Protein AF-A0A7C4QAV5-F1 (afdb_monomer_lite)

Foldseek 3Di:
DDDDDDDDDDDDPDDDDDDDDDPVVVVVLVVVCVVVVHDSVVVVVVVVVVVVVVVVVVVVVVVVVCCVPPPVVVDDDPVVVCVVVVVDDPPPPDD

Structure (mmCIF, N/CA/C/O backbone):
data_AF-A0A7C4QAV5-F1
#
_entry.id   AF-A0A7C4QAV5-F1
#
loop_
_atom_site.group_PDB
_atom_site.id
_atom_site.type_symbol
_atom_site.label_atom_id
_atom_site.label_alt_id
_atom_site.label_comp_id
_atom_site.label_asym_id
_atom_site.label_entity_id
_atom_site.label_seq_id
_atom_site.pdbx_PDB_ins_code
_atom_site.Cartn_x
_atom_site.Cartn_y
_atom_site.Cartn_z
_atom_site.occupancy
_atom_site.B_iso_or_equiv
_atom_site.auth_seq_id
_atom_site.auth_comp_id
_atom_site.auth_asym_id
_atom_site.auth_atom_id
_atom_site.pdbx_PDB_model_num
ATOM 1 N N . MET A 1 1 ? -7.962 7.917 28.853 1.00 37.66 1 MET A N 1
ATOM 2 C CA . MET A 1 1 ? -7.181 6.661 28.853 1.00 37.66 1 MET A CA 1
ATOM 3 C C . MET A 1 1 ? -5.852 6.944 28.164 1.00 37.66 1 MET A C 1
ATOM 5 O O . MET A 1 1 ? -5.863 7.255 26.982 1.00 37.66 1 MET A O 1
ATOM 9 N N . LYS A 1 2 ? -4.740 6.974 28.909 1.00 29.62 2 LYS A N 1
ATOM 10 C CA . LYS A 1 2 ? -3.393 7.150 28.345 1.00 29.62 2 LYS A CA 1
ATOM 11 C C . LYS A 1 2 ? -2.817 5.759 28.113 1.00 29.62 2 LYS A C 1
ATOM 13 O O . LYS A 1 2 ? -2.659 5.016 29.074 1.00 29.62 2 LYS A O 1
ATOM 18 N N . ILE A 1 3 ? -2.557 5.403 26.862 1.00 37.06 3 ILE A N 1
ATOM 19 C CA . ILE A 1 3 ? -1.867 4.160 26.518 1.00 37.06 3 ILE A CA 1
ATOM 20 C C . ILE A 1 3 ? -0.467 4.571 26.076 1.00 37.06 3 ILE A C 1
ATOM 22 O O . ILE A 1 3 ? -0.313 5.286 25.089 1.00 37.06 3 ILE A O 1
ATOM 26 N N . ASN A 1 4 ? 0.528 4.185 26.870 1.00 37.22 4 ASN A N 1
ATOM 27 C CA . ASN A 1 4 ? 1.940 4.407 26.597 1.00 37.22 4 ASN A CA 1
ATOM 28 C C . ASN A 1 4 ? 2.514 3.086 26.077 1.00 37.22 4 ASN A C 1
ATOM 30 O O . ASN A 1 4 ? 2.503 2.100 26.811 1.00 37.22 4 ASN A O 1
ATOM 34 N N . ILE A 1 5 ? 2.975 3.050 24.829 1.00 48.81 5 ILE A N 1
ATOM 35 C CA . ILE A 1 5 ? 3.680 1.894 24.266 1.00 48.81 5 ILE A CA 1
ATOM 36 C C . ILE A 1 5 ? 5.113 2.347 24.006 1.00 48.81 5 ILE A C 1
ATOM 38 O O . ILE A 1 5 ? 5.382 3.058 23.042 1.00 48.81 5 ILE A O 1
ATOM 42 N N . ARG A 1 6 ? 6.018 1.967 24.914 1.00 44.19 6 ARG A N 1
ATOM 43 C CA . ARG A 1 6 ? 7.462 2.012 24.683 1.00 44.19 6 ARG A CA 1
ATOM 44 C C . ARG A 1 6 ? 7.840 0.791 23.854 1.00 44.19 6 ARG A C 1
ATOM 46 O O . ARG A 1 6 ? 7.689 -0.336 24.314 1.00 44.19 6 ARG A O 1
ATOM 53 N N . GLY A 1 7 ? 8.329 1.051 22.654 1.00 39.34 7 GLY A N 1
ATOM 54 C CA . GLY A 1 7 ? 8.974 0.090 21.775 1.00 39.34 7 GLY A CA 1
ATOM 55 C C . GLY A 1 7 ? 10.001 0.858 20.961 1.00 39.34 7 GLY A C 1
ATOM 56 O O . GLY A 1 7 ? 9.718 1.272 19.842 1.00 39.34 7 GLY A O 1
ATOM 57 N N . ASP A 1 8 ? 11.148 1.130 21.579 1.00 48.97 8 ASP A N 1
ATOM 58 C CA . ASP A 1 8 ? 12.318 1.657 20.889 1.00 48.97 8 ASP A CA 1
ATOM 59 C C . ASP A 1 8 ? 12.885 0.537 20.015 1.00 48.97 8 ASP A C 1
ATOM 61 O O . ASP A 1 8 ? 13.437 -0.418 20.552 1.00 48.97 8 ASP A O 1
ATOM 65 N N . PHE A 1 9 ? 12.744 0.639 18.691 1.00 41.28 9 PHE A N 1
ATOM 66 C CA . PHE A 1 9 ? 13.770 0.200 17.741 1.00 41.28 9 PHE A CA 1
ATOM 67 C C . PHE A 1 9 ? 13.499 0.808 16.350 1.00 41.28 9 PHE A C 1
ATOM 69 O O . PHE A 1 9 ? 12.456 0.568 15.751 1.00 41.28 9 PHE A O 1
ATOM 76 N N . MET A 1 10 ? 14.497 1.551 15.852 1.00 38.41 10 MET A N 1
ATOM 77 C CA . MET A 1 10 ? 14.659 2.167 14.518 1.00 38.41 10 MET A CA 1
ATOM 78 C C . MET A 1 10 ? 14.146 3.614 14.319 1.00 38.41 10 MET A C 1
ATOM 80 O O . MET A 1 10 ? 12.971 3.863 14.104 1.00 38.41 10 MET A O 1
ATOM 84 N N . SER A 1 11 ? 15.105 4.559 14.312 1.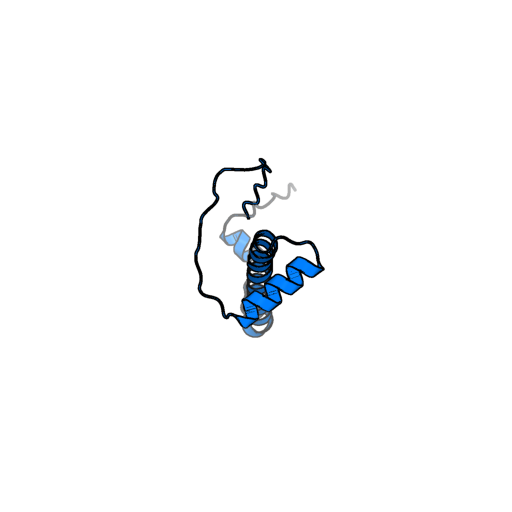00 43.88 11 SER A N 1
ATOM 85 C CA . SER A 1 11 ? 15.073 5.904 13.695 1.00 43.88 11 SER A CA 1
ATOM 86 C C . SER A 1 11 ? 13.856 6.808 13.995 1.00 43.88 11 SER A C 1
ATOM 88 O O . SER A 1 11 ? 12.796 6.680 13.389 1.00 43.88 11 SER A O 1
ATOM 90 N N . ASN A 1 12 ? 14.072 7.839 14.823 1.00 49.69 12 ASN A N 1
ATOM 91 C CA . ASN A 1 12 ? 13.172 8.966 15.126 1.00 49.69 12 ASN A CA 1
ATOM 92 C C . ASN A 1 12 ? 12.716 9.783 13.888 1.00 49.69 12 ASN A C 1
ATOM 94 O O . ASN A 1 12 ? 13.093 10.941 13.723 1.00 49.69 12 ASN A O 1
ATOM 98 N N . LYS A 1 13 ? 11.873 9.216 13.022 1.00 68.50 13 LYS A N 1
ATOM 99 C CA . LYS A 1 13 ? 11.176 9.936 11.940 1.00 68.50 13 LYS A CA 1
ATOM 100 C C . LYS A 1 13 ? 9.670 9.672 11.988 1.00 68.50 13 LYS A C 1
ATOM 102 O O . LYS A 1 13 ? 9.040 9.400 10.974 1.00 68.50 13 LYS A O 1
ATOM 107 N N . ASN A 1 14 ? 9.078 9.722 13.181 1.00 72.38 14 ASN A N 1
ATOM 108 C CA . ASN A 1 14 ? 7.622 9.713 13.294 1.00 72.38 14 ASN A CA 1
ATOM 109 C C . ASN A 1 14 ? 7.086 11.059 12.788 1.00 72.38 14 ASN A C 1
ATOM 111 O O . ASN A 1 14 ? 7.365 12.098 13.384 1.00 72.38 14 ASN A O 1
ATOM 115 N N . VAL A 1 15 ? 6.322 11.033 11.698 1.00 84.81 15 VAL A N 1
ATOM 116 C CA . VAL A 1 15 ? 5.646 12.209 11.142 1.00 84.81 15 VAL A CA 1
ATOM 117 C C . VAL A 1 15 ? 4.161 12.099 11.456 1.00 84.81 15 VAL A C 1
ATOM 119 O O . VAL A 1 15 ? 3.534 11.071 11.202 1.00 84.81 15 VAL A O 1
ATOM 122 N N . THR A 1 16 ? 3.587 13.158 12.021 1.00 84.88 16 THR A N 1
ATOM 123 C CA . THR A 1 16 ? 2.139 13.238 12.218 1.00 84.88 16 THR A CA 1
ATOM 124 C C . THR A 1 16 ? 1.499 13.705 10.924 1.00 84.88 16 THR A C 1
ATOM 126 O O . THR A 1 16 ? 1.750 14.822 10.477 1.00 84.88 16 THR A O 1
ATOM 129 N N . PHE A 1 17 ? 0.628 12.880 10.355 1.00 82.75 17 PHE A N 1
ATOM 130 C CA . PHE A 1 17 ? -0.237 13.282 9.257 1.00 82.75 17 PHE A CA 1
ATOM 131 C C . PHE A 1 17 ? -1.697 13.228 9.728 1.00 82.75 17 PHE A C 1
ATOM 133 O O . PHE A 1 17 ? -2.074 12.379 10.536 1.00 82.75 17 PHE A O 1
ATOM 140 N N . THR A 1 18 ? -2.520 14.166 9.262 1.00 90.00 18 THR A N 1
ATOM 141 C CA . THR A 1 18 ? -3.953 14.211 9.581 1.00 90.00 18 THR A CA 1
ATOM 142 C C . THR A 1 18 ? -4.741 14.115 8.287 1.00 90.00 18 THR A C 1
ATOM 144 O O . THR A 1 18 ? -4.534 14.918 7.382 1.00 90.00 18 THR A O 1
ATOM 147 N N . MET A 1 19 ? -5.663 13.159 8.209 1.00 88.56 19 MET A N 1
ATOM 148 C CA . MET A 1 19 ? -6.612 13.039 7.105 1.00 88.56 19 MET A CA 1
ATOM 149 C C . MET A 1 19 ? -8.041 12.968 7.638 1.00 88.56 19 MET A C 1
ATOM 151 O O . MET A 1 19 ? -8.286 12.457 8.733 1.00 88.56 19 MET A O 1
ATOM 155 N N . LYS A 1 20 ? -8.993 13.467 6.849 1.00 93.31 20 LYS A N 1
ATOM 156 C CA . LYS A 1 20 ? -10.413 13.207 7.081 1.00 93.31 20 LYS A CA 1
ATOM 157 C C . LYS A 1 20 ? -10.763 11.883 6.413 1.00 93.31 20 LYS A C 1
ATOM 159 O O . LYS A 1 20 ? -10.484 11.703 5.234 1.00 93.31 20 LYS A O 1
ATOM 164 N N . ILE A 1 21 ? -11.384 10.992 7.171 1.00 92.00 21 ILE A N 1
ATOM 165 C CA . ILE A 1 21 ? -11.934 9.732 6.673 1.00 92.00 21 ILE A CA 1
ATOM 166 C C . ILE A 1 21 ? -13.417 9.680 6.993 1.00 92.00 21 ILE A C 1
ATOM 168 O O . ILE A 1 21 ? -13.864 10.274 7.980 1.00 92.00 21 ILE A O 1
ATOM 172 N N . ASP A 1 22 ? -14.168 8.965 6.163 1.00 95.94 22 ASP A N 1
ATOM 173 C CA . ASP A 1 22 ? -15.569 8.692 6.444 1.00 95.94 22 ASP A CA 1
ATOM 174 C C . ASP A 1 22 ? -15.718 7.951 7.782 1.00 95.94 22 ASP A C 1
ATOM 176 O O . ASP A 1 22 ? -14.907 7.088 8.146 1.00 95.94 22 ASP A O 1
ATOM 180 N N . LYS A 1 23 ? -16.765 8.305 8.532 1.00 94.38 23 LYS A N 1
ATOM 181 C CA . LYS A 1 23 ? -17.005 7.749 9.865 1.00 94.38 23 LYS A CA 1
ATOM 182 C C . LYS A 1 23 ? -17.228 6.237 9.810 1.00 94.38 23 LYS A C 1
ATOM 184 O O . LYS A 1 23 ? -16.678 5.524 10.645 1.00 94.38 23 LYS A O 1
ATOM 189 N N . ASN A 1 24 ? -17.979 5.751 8.824 1.00 96.31 24 ASN A N 1
ATOM 190 C CA . ASN A 1 24 ? -18.289 4.330 8.708 1.00 96.31 24 ASN A CA 1
ATOM 191 C C . ASN A 1 24 ? -17.024 3.536 8.369 1.00 96.31 24 ASN A C 1
ATOM 193 O O . ASN A 1 24 ? -16.777 2.491 8.963 1.00 96.31 24 ASN A O 1
ATOM 197 N N . ILE A 1 25 ? -16.165 4.074 7.495 1.00 93.38 25 ILE A N 1
ATOM 198 C CA . ILE A 1 25 ? -14.869 3.458 7.165 1.00 93.38 25 ILE A CA 1
ATOM 199 C 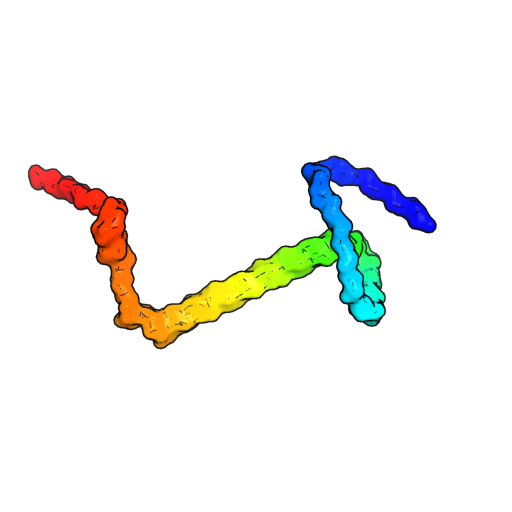C . ILE A 1 25 ? -13.980 3.355 8.410 1.00 93.38 25 ILE A C 1
ATOM 201 O O . ILE A 1 25 ? -13.378 2.309 8.663 1.00 93.38 25 ILE A O 1
ATOM 205 N N . ARG A 1 26 ? -13.914 4.419 9.221 1.00 92.88 26 ARG A N 1
ATOM 206 C CA . ARG A 1 26 ? -13.163 4.400 10.484 1.00 92.88 26 ARG A CA 1
ATOM 207 C C . ARG A 1 26 ? -13.666 3.304 11.421 1.00 92.88 26 ARG A C 1
ATOM 209 O O . ARG A 1 26 ? -12.849 2.632 12.051 1.00 92.88 26 ARG A O 1
ATOM 216 N N . ASP A 1 27 ? -14.981 3.175 11.557 1.00 95.06 27 ASP A N 1
ATOM 217 C CA . ASP A 1 27 ? -15.588 2.229 12.488 1.00 95.06 27 ASP A CA 1
ATOM 218 C C . ASP A 1 27 ? -15.339 0.782 12.030 1.00 95.06 27 ASP A C 1
ATOM 220 O O . ASP A 1 27 ? -14.879 -0.028 12.835 1.00 95.06 27 ASP A O 1
ATOM 224 N N . VAL A 1 28 ? -15.453 0.501 10.726 1.00 94.88 28 VAL A N 1
ATOM 225 C CA . VAL A 1 28 ? -15.068 -0.791 10.125 1.00 94.88 28 VAL A CA 1
ATOM 226 C C . VAL A 1 28 ? -13.594 -1.111 10.376 1.00 94.88 28 VAL A C 1
ATOM 228 O O . VAL A 1 28 ? -13.268 -2.196 10.860 1.00 94.88 28 VAL A O 1
ATOM 231 N N . LEU A 1 29 ? -12.688 -0.164 10.105 1.00 92.69 29 LEU A N 1
ATOM 232 C CA . LEU A 1 29 ? -11.256 -0.346 10.354 1.00 92.69 29 LEU A CA 1
ATOM 233 C C . LEU A 1 29 ? -10.985 -0.656 11.831 1.00 92.69 29 LEU A C 1
ATOM 235 O O . LEU A 1 29 ? -10.203 -1.546 12.163 1.00 92.69 29 LEU A O 1
ATOM 239 N N . LYS A 1 30 ? -11.636 0.080 12.734 1.00 92.69 30 LYS A N 1
ATOM 240 C CA . LYS A 1 30 ? -11.462 -0.086 14.175 1.00 92.69 30 LYS A CA 1
ATOM 241 C C . LYS A 1 30 ? -11.935 -1.461 14.644 1.00 92.69 30 LYS A C 1
ATOM 243 O O . LYS A 1 30 ? -11.231 -2.100 15.426 1.00 92.69 30 LYS A O 1
ATOM 248 N N . GLU A 1 31 ? -13.105 -1.909 14.197 1.00 95.25 31 GLU A N 1
ATOM 249 C CA . GLU A 1 31 ? -13.640 -3.231 14.531 1.00 95.25 31 GLU A CA 1
ATOM 250 C C . GLU A 1 31 ? -12.759 -4.348 13.974 1.00 95.25 31 GLU A C 1
ATOM 252 O O . GLU A 1 31 ? -12.404 -5.273 14.709 1.00 95.25 31 GLU A O 1
ATOM 257 N N . PHE A 1 32 ? -12.310 -4.211 12.725 1.00 94.44 32 PHE A N 1
ATOM 258 C CA . PHE A 1 32 ? -11.391 -5.152 12.098 1.00 94.44 32 PHE A CA 1
ATOM 259 C C . PHE A 1 32 ? -10.081 -5.269 12.886 1.00 94.44 32 PHE A C 1
ATOM 261 O O . PHE A 1 32 ? -9.718 -6.366 13.320 1.00 94.44 32 PHE A O 1
ATOM 268 N N . CYS A 1 33 ? -9.408 -4.146 13.156 1.00 93.38 33 CYS A N 1
ATOM 269 C CA . CYS A 1 33 ? -8.165 -4.127 13.925 1.00 93.38 33 CYS A CA 1
ATOM 270 C C . CYS A 1 33 ? -8.356 -4.714 15.328 1.00 93.38 33 CYS A C 1
ATOM 272 O O . CYS A 1 33 ? -7.537 -5.520 15.770 1.00 93.38 33 CYS A O 1
ATOM 274 N N . LYS A 1 34 ? -9.462 -4.382 16.007 1.00 92.69 34 LYS A N 1
ATOM 275 C CA . LYS A 1 34 ? -9.782 -4.932 17.330 1.00 92.69 34 LYS A CA 1
ATOM 276 C C . LYS A 1 34 ? -9.983 -6.449 17.283 1.00 92.69 34 LYS A C 1
ATOM 278 O O . LYS A 1 34 ? -9.480 -7.141 18.161 1.00 92.69 34 LYS A O 1
ATOM 283 N N . SER A 1 35 ? -10.676 -6.963 16.267 1.00 94.88 35 SER A N 1
ATOM 284 C CA . SER A 1 35 ? -10.940 -8.401 16.117 1.00 94.88 35 SER A CA 1
ATOM 285 C C . SER A 1 35 ? -9.677 -9.224 15.845 1.00 94.88 35 SER A C 1
ATOM 287 O O . SER A 1 35 ? -9.597 -10.381 16.249 1.00 94.88 35 SER A O 1
ATOM 289 N N . LYS A 1 36 ? -8.678 -8.630 15.179 1.00 90.44 36 LYS A N 1
ATOM 290 C CA . LYS A 1 36 ? -7.422 -9.292 14.796 1.00 90.44 36 LYS A CA 1
ATOM 291 C C . LYS A 1 36 ? -6.251 -9.003 15.740 1.00 90.44 36 LYS A C 1
ATOM 293 O O . LYS A 1 36 ? -5.174 -9.551 15.541 1.00 90.44 36 LYS A O 1
ATOM 298 N N . GLY A 1 37 ? -6.447 -8.157 16.755 1.00 90.62 37 GLY A N 1
ATOM 299 C CA . GLY A 1 37 ? -5.384 -7.757 17.682 1.00 90.62 37 GLY A CA 1
ATOM 300 C C . GLY A 1 37 ? -4.346 -6.812 17.065 1.00 90.62 37 GLY A C 1
ATOM 301 O O . GLY A 1 37 ? -3.213 -6.757 17.534 1.00 90.62 37 GLY A O 1
ATOM 302 N N . PHE A 1 38 ? -4.710 -6.069 16.017 1.00 89.31 38 PHE A N 1
ATOM 303 C CA . PHE A 1 38 ? -3.815 -5.129 15.345 1.00 89.31 38 PHE A CA 1
ATOM 304 C C . PHE A 1 38 ? -3.963 -3.701 15.867 1.00 89.31 38 PHE A C 1
ATOM 306 O O . PHE A 1 38 ? -5.051 -3.240 16.217 1.00 89.31 38 PHE A O 1
ATOM 313 N N . LEU A 1 39 ? -2.858 -2.958 15.837 1.00 90.06 39 LEU A N 1
ATOM 314 C CA . LEU A 1 39 ? -2.882 -1.506 15.972 1.00 90.06 39 LEU A CA 1
ATOM 315 C C . LEU A 1 39 ? -3.321 -0.885 14.643 1.00 90.06 39 LEU A C 1
ATOM 317 O O . LEU A 1 39 ? -2.752 -1.191 13.597 1.00 90.06 39 LEU A O 1
ATOM 321 N N . MET A 1 40 ? -4.288 0.038 14.693 1.00 87.62 40 MET A N 1
ATOM 322 C CA . MET A 1 40 ? -4.780 0.739 13.495 1.00 87.62 40 MET A CA 1
ATOM 323 C C . MET A 1 40 ? -3.646 1.427 12.725 1.00 87.62 40 MET A C 1
ATOM 325 O O . MET A 1 40 ? -3.637 1.376 11.503 1.00 87.62 40 MET A O 1
ATOM 329 N N . LYS A 1 41 ? -2.670 2.017 13.434 1.00 87.25 41 LYS A N 1
ATOM 330 C CA . LYS A 1 41 ? -1.484 2.639 12.824 1.00 87.25 41 LYS A CA 1
ATOM 331 C C . LYS A 1 41 ? -0.729 1.643 11.938 1.00 87.25 41 LYS A C 1
ATOM 333 O O . LYS A 1 41 ? -0.581 1.891 10.751 1.00 87.25 41 LYS A O 1
ATOM 338 N N . SER A 1 42 ? -0.314 0.512 12.504 1.00 88.25 42 SER A N 1
ATOM 339 C CA . SER A 1 42 ? 0.474 -0.498 11.789 1.00 88.25 42 SER A CA 1
ATOM 340 C C . SER A 1 42 ? -0.292 -1.114 10.621 1.00 88.25 42 SER A C 1
ATOM 342 O O . SER A 1 42 ? 0.298 -1.431 9.595 1.00 88.25 42 SER A O 1
ATOM 344 N N . PHE A 1 43 ? -1.613 -1.263 10.760 1.00 91.69 43 PHE A N 1
ATOM 345 C CA . PHE A 1 43 ? -2.450 -1.724 9.659 1.00 91.69 43 PHE A CA 1
ATOM 346 C C . PHE A 1 43 ? -2.498 -0.708 8.512 1.00 91.69 43 PHE A C 1
ATOM 348 O O . PHE A 1 43 ? -2.328 -1.095 7.364 1.00 91.69 43 PHE A O 1
ATOM 355 N N . ILE A 1 44 ? -2.697 0.580 8.815 1.00 90.94 44 ILE A N 1
ATOM 356 C CA . ILE A 1 44 ? -2.720 1.643 7.800 1.00 90.94 44 ILE A CA 1
ATOM 357 C C . ILE A 1 44 ? -1.359 1.755 7.105 1.00 90.94 44 ILE A C 1
ATOM 359 O O . ILE A 1 44 ? -1.319 1.815 5.884 1.00 90.94 44 ILE A O 1
ATOM 363 N N . GLU A 1 45 ? -0.255 1.755 7.858 1.00 90.12 45 GLU A N 1
ATOM 364 C CA . GLU A 1 45 ? 1.100 1.824 7.289 1.00 90.12 45 GLU A CA 1
ATOM 365 C C . GLU A 1 45 ? 1.351 0.681 6.304 1.00 90.12 45 GLU A C 1
ATOM 367 O O . GLU A 1 45 ? 1.817 0.917 5.192 1.00 90.12 45 GLU A O 1
ATOM 372 N N . ARG A 1 46 ? 0.966 -0.543 6.679 1.00 92.06 46 ARG A N 1
ATOM 373 C CA . ARG A 1 46 ? 1.082 -1.702 5.798 1.00 92.06 46 ARG A CA 1
ATOM 374 C C . ARG A 1 46 ? 0.166 -1.602 4.580 1.00 92.06 46 ARG A C 1
ATOM 376 O O . ARG A 1 46 ? 0.621 -1.821 3.470 1.00 92.06 46 ARG A O 1
ATOM 383 N N . ALA A 1 47 ? -1.094 -1.219 4.773 1.00 92.88 47 ALA A N 1
ATOM 384 C CA . ALA A 1 47 ? -2.050 -1.082 3.677 1.00 92.88 47 ALA A CA 1
ATOM 385 C C . ALA A 1 47 ? -1.615 -0.031 2.642 1.00 92.88 47 ALA A C 1
ATOM 387 O O . ALA A 1 47 ? -1.893 -0.198 1.460 1.00 92.88 47 ALA A O 1
ATOM 388 N N . ILE A 1 48 ? -0.935 1.037 3.074 1.00 91.81 48 ILE A N 1
ATOM 389 C CA . ILE A 1 48 ? -0.370 2.042 2.166 1.00 91.81 48 ILE A CA 1
ATOM 390 C C . ILE A 1 48 ? 0.718 1.418 1.286 1.00 91.81 48 ILE A C 1
ATOM 392 O O . ILE A 1 48 ? 0.663 1.587 0.073 1.00 91.81 48 ILE A O 1
ATOM 396 N N . ILE A 1 49 ? 1.671 0.690 1.877 1.00 94.69 49 ILE A N 1
ATOM 397 C CA . ILE A 1 49 ? 2.760 0.034 1.131 1.00 94.69 49 ILE A CA 1
ATOM 398 C C . ILE A 1 49 ? 2.185 -1.010 0.171 1.00 94.69 49 ILE A C 1
ATOM 400 O O . ILE A 1 49 ? 2.432 -0.930 -1.027 1.00 94.69 49 ILE A O 1
ATOM 404 N N . ASP A 1 50 ? 1.341 -1.912 0.679 1.00 94.06 50 ASP A N 1
ATOM 405 C CA . ASP A 1 50 ? 0.743 -2.993 -0.108 1.00 94.06 50 ASP A CA 1
ATOM 406 C C . ASP A 1 50 ? -0.051 -2.441 -1.312 1.00 94.06 50 ASP A C 1
ATOM 408 O O . ASP A 1 50 ? -0.050 -3.025 -2.396 1.00 94.06 50 ASP A O 1
ATOM 412 N N . GLN A 1 51 ? -0.742 -1.306 -1.142 1.00 93.75 51 GLN A N 1
ATOM 413 C CA . GLN A 1 51 ? -1.507 -0.686 -2.224 1.00 93.75 51 GLN A CA 1
ATOM 414 C C . GLN A 1 51 ? -0.612 0.024 -3.249 1.00 93.75 51 GLN A C 1
ATOM 416 O O . GLN A 1 51 ? -0.952 0.006 -4.430 1.00 93.75 51 GLN A O 1
ATOM 421 N N . ILE A 1 52 ? 0.507 0.626 -2.829 1.00 94.25 52 ILE A N 1
ATOM 422 C CA . ILE A 1 52 ? 1.487 1.224 -3.750 1.00 94.25 52 ILE A CA 1
ATOM 423 C C . ILE A 1 52 ? 2.126 0.130 -4.607 1.00 94.25 52 ILE A C 1
ATOM 425 O O . ILE A 1 52 ? 2.051 0.212 -5.829 1.00 94.25 52 ILE A O 1
ATOM 429 N N . GLU A 1 53 ? 2.649 -0.929 -3.983 1.00 94.19 53 GLU A N 1
ATOM 430 C CA . GLU A 1 53 ? 3.271 -2.057 -4.693 1.00 94.19 53 GLU A CA 1
ATOM 431 C C . GLU A 1 53 ? 2.310 -2.676 -5.715 1.00 94.19 53 GLU A C 1
ATOM 433 O O . GLU A 1 53 ? 2.691 -3.041 -6.826 1.00 94.19 53 GLU A O 1
ATOM 438 N N . LYS A 1 54 ? 1.024 -2.766 -5.364 1.00 94.19 54 LYS A N 1
ATOM 439 C CA . LYS A 1 54 ? -0.002 -3.290 -6.262 1.00 94.19 54 LYS A CA 1
ATOM 440 C C . LYS A 1 54 ? -0.248 -2.403 -7.485 1.00 94.19 54 LYS A C 1
ATOM 442 O O . LYS A 1 54 ? -0.498 -2.946 -8.561 1.00 94.19 54 LYS A O 1
ATOM 447 N N . GLU A 1 55 ? -0.253 -1.079 -7.331 1.00 92.81 55 GLU A N 1
ATOM 448 C CA . GLU A 1 55 ? -0.429 -0.180 -8.478 1.00 92.81 55 GLU A CA 1
ATOM 449 C C . GLU A 1 55 ? 0.821 -0.166 -9.364 1.00 92.81 55 GLU A C 1
ATOM 451 O O . GLU A 1 55 ? 0.677 -0.257 -10.579 1.00 92.81 55 GLU A O 1
ATOM 456 N N . GLU A 1 56 ? 2.026 -0.185 -8.785 1.00 92.81 56 GLU A N 1
ATOM 457 C CA . GLU A 1 56 ? 3.276 -0.299 -9.555 1.00 92.81 56 GLU A CA 1
ATOM 458 C C . GLU A 1 56 ? 3.300 -1.587 -10.393 1.00 92.81 56 GLU A C 1
ATOM 460 O O . GLU A 1 56 ? 3.490 -1.544 -11.607 1.00 92.81 56 GLU A O 1
ATOM 465 N N . LEU A 1 57 ? 2.972 -2.734 -9.786 1.00 93.00 57 LEU A N 1
ATOM 466 C CA . LEU A 1 57 ? 2.880 -4.009 -10.506 1.00 93.00 57 LEU A CA 1
ATOM 467 C C . LEU A 1 57 ? 1.849 -3.978 -11.641 1.00 93.00 57 LEU A C 1
ATOM 469 O O . LEU A 1 57 ? 2.016 -4.643 -12.663 1.00 93.00 57 LEU A O 1
ATOM 473 N N . LYS A 1 58 ? 0.754 -3.238 -11.465 1.00 93.69 58 LYS A N 1
ATOM 474 C CA . LYS A 1 58 ? -0.281 -3.103 -12.490 1.00 93.69 58 LYS A CA 1
ATOM 475 C C . LYS A 1 58 ? 0.201 -2.239 -13.654 1.00 93.69 58 LYS A C 1
ATOM 477 O O . LYS A 1 58 ? -0.094 -2.572 -14.800 1.00 93.69 58 LYS A O 1
ATOM 482 N N . GLU A 1 59 ? 0.917 -1.156 -13.376 1.00 90.75 59 GLU A N 1
ATOM 483 C CA . GLU A 1 59 ? 1.536 -0.315 -14.403 1.00 90.75 59 GLU A CA 1
ATOM 484 C C . GLU A 1 59 ? 2.587 -1.096 -15.200 1.00 90.75 59 GLU A C 1
ATOM 486 O O . GLU A 1 59 ? 2.548 -1.076 -16.432 1.00 90.75 59 GLU A O 1
ATOM 491 N N . ASP A 1 60 ? 3.437 -1.869 -14.522 1.00 92.88 60 ASP A N 1
ATOM 492 C CA . ASP A 1 60 ? 4.436 -2.732 -15.160 1.00 92.88 60 ASP A CA 1
ATOM 493 C C . ASP A 1 60 ? 3.790 -3.770 -16.085 1.00 92.88 60 ASP A C 1
ATOM 495 O O . ASP A 1 60 ? 4.218 -3.953 -17.227 1.00 92.88 60 ASP A O 1
ATOM 499 N N . LEU A 1 61 ? 2.721 -4.431 -15.628 1.00 93.75 61 LEU A N 1
ATOM 500 C CA . LEU A 1 61 ? 1.982 -5.388 -16.453 1.00 93.75 61 LEU A CA 1
ATOM 501 C C . LEU A 1 61 ? 1.405 -4.726 -17.708 1.00 93.75 61 LEU A C 1
ATOM 503 O O . LEU A 1 61 ? 1.540 -5.271 -18.803 1.00 93.75 61 LEU A O 1
ATOM 507 N N . LEU A 1 62 ? 0.806 -3.541 -17.570 1.00 92.62 62 LEU A N 1
ATOM 508 C CA . LEU A 1 62 ? 0.273 -2.792 -18.709 1.00 92.62 62 LEU A CA 1
ATOM 509 C C . LEU A 1 62 ? 1.378 -2.392 -19.695 1.00 92.62 62 LEU A C 1
ATOM 511 O O . LEU A 1 62 ? 1.164 -2.456 -20.906 1.00 92.62 62 LEU A O 1
ATOM 515 N N . ALA A 1 63 ? 2.556 -2.009 -19.198 1.00 91.06 63 ALA A N 1
ATOM 516 C CA . ALA A 1 63 ? 3.704 -1.684 -20.037 1.00 91.06 63 ALA A CA 1
ATOM 517 C C . ALA A 1 63 ? 4.191 -2.908 -20.827 1.00 91.06 63 ALA A C 1
ATOM 519 O O . ALA A 1 63 ? 4.439 -2.804 -22.030 1.00 91.06 63 ALA A O 1
ATOM 520 N N . ILE A 1 64 ? 4.264 -4.079 -20.185 1.00 90.69 64 ILE A N 1
ATOM 521 C CA . ILE A 1 64 ? 4.633 -5.339 -20.844 1.00 90.69 64 ILE A CA 1
ATOM 522 C C . ILE A 1 64 ? 3.613 -5.699 -21.9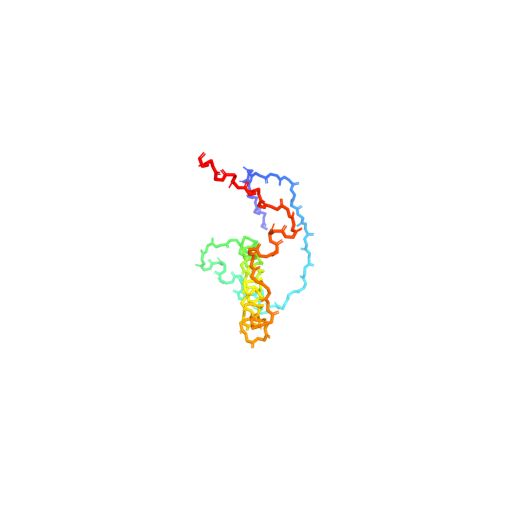27 1.00 90.69 64 ILE A C 1
ATOM 524 O O . ILE A 1 64 ? 4.001 -5.957 -23.066 1.00 90.69 64 ILE A O 1
ATOM 528 N N . GLU A 1 65 ? 2.316 -5.674 -21.614 1.00 91.19 65 GLU A N 1
ATOM 529 C CA . GLU A 1 65 ? 1.259 -5.974 -22.589 1.00 91.19 65 GLU A CA 1
ATOM 530 C C . GLU A 1 65 ? 1.300 -5.018 -23.786 1.00 91.19 65 GLU A C 1
ATOM 532 O O . GLU A 1 65 ? 1.146 -5.434 -24.939 1.00 91.19 65 GLU A O 1
ATOM 537 N N . TYR A 1 66 ? 1.527 -3.729 -23.527 1.00 91.06 66 TYR A N 1
ATOM 538 C CA . TYR A 1 66 ? 1.660 -2.722 -24.571 1.00 91.06 66 TYR A CA 1
ATOM 539 C C . TYR A 1 66 ? 2.873 -2.999 -25.466 1.00 91.06 66 TYR A C 1
ATOM 541 O O . TYR A 1 66 ? 2.740 -3.015 -26.695 1.00 91.06 66 TYR A O 1
ATOM 549 N N . TYR A 1 67 ? 4.029 -3.292 -24.864 1.00 88.81 67 TYR A N 1
ATOM 550 C CA . TYR A 1 67 ? 5.235 -3.670 -25.592 1.00 88.81 67 TYR A CA 1
ATOM 551 C C . TYR A 1 67 ? 4.989 -4.899 -26.473 1.00 88.81 67 TYR A C 1
ATOM 553 O O . TYR A 1 67 ? 5.267 -4.868 -27.674 1.00 88.81 67 TYR A O 1
ATOM 561 N N . GLU A 1 68 ? 4.414 -5.966 -25.914 1.00 88.69 68 GLU A N 1
ATOM 562 C CA . GLU A 1 68 ? 4.148 -7.204 -26.650 1.00 88.69 68 GLU A CA 1
ATOM 563 C C . GLU A 1 68 ? 3.204 -6.990 -27.832 1.00 88.69 68 GLU A C 1
ATOM 565 O O . GLU A 1 68 ? 3.414 -7.565 -28.905 1.00 88.69 68 GLU A O 1
ATOM 570 N N . LYS A 1 69 ? 2.176 -6.160 -27.646 1.00 89.25 69 LYS A N 1
ATOM 571 C CA . LYS A 1 69 ? 1.122 -5.963 -28.637 1.00 89.25 69 LYS A CA 1
ATOM 572 C C . LYS A 1 69 ? 1.508 -4.995 -29.752 1.00 89.25 69 LYS A C 1
ATOM 574 O O . LYS A 1 69 ? 1.068 -5.192 -30.886 1.00 89.25 69 LYS A O 1
ATOM 579 N N . TYR A 1 70 ? 2.289 -3.959 -29.453 1.00 88.38 70 TYR A N 1
ATOM 580 C CA . TYR A 1 70 ? 2.500 -2.848 -30.387 1.00 88.38 70 TYR A CA 1
ATOM 581 C C . TYR A 1 70 ? 3.965 -2.584 -30.738 1.00 88.38 70 TYR A C 1
ATOM 583 O O . TYR A 1 70 ? 4.243 -2.160 -31.860 1.00 88.38 70 TYR A O 1
ATOM 591 N N . GLU A 1 71 ? 4.908 -2.843 -29.832 1.00 85.69 71 GLU A N 1
ATOM 592 C CA . GLU A 1 71 ? 6.296 -2.392 -30.003 1.00 85.69 71 GLU A CA 1
ATOM 593 C C . GLU A 1 71 ? 7.260 -3.516 -30.365 1.00 85.69 71 GLU A C 1
ATOM 595 O O . GLU A 1 71 ? 8.204 -3.284 -31.118 1.00 85.69 71 GLU A O 1
ATOM 600 N N . LYS A 1 72 ? 7.005 -4.746 -29.904 1.00 84.88 72 LYS A N 1
ATOM 601 C CA . LYS A 1 72 ? 7.903 -5.902 -30.044 1.00 84.88 72 LYS A CA 1
ATOM 602 C C . LYS A 1 72 ? 8.450 -6.070 -31.462 1.00 84.88 72 LYS A C 1
ATOM 604 O O . LYS A 1 72 ? 9.655 -6.215 -31.645 1.00 84.88 72 LYS A O 1
ATOM 609 N N . ASN A 1 73 ? 7.582 -5.977 -32.468 1.00 84.81 73 ASN A N 1
ATOM 610 C CA . ASN A 1 73 ? 7.955 -6.162 -33.876 1.00 84.81 73 ASN A CA 1
ATOM 611 C C . ASN A 1 73 ? 8.795 -5.013 -34.461 1.00 84.81 73 ASN A C 1
ATOM 613 O O . ASN A 1 73 ? 9.446 -5.202 -35.484 1.00 84.81 73 ASN A O 1
ATOM 617 N N . ASN A 1 74 ? 8.788 -3.843 -33.820 1.00 82.00 74 ASN A N 1
ATOM 618 C CA . ASN A 1 74 ? 9.523 -2.649 -34.237 1.00 82.00 74 ASN A CA 1
ATOM 619 C C . ASN A 1 74 ? 10.734 -2.359 -33.334 1.00 82.00 74 ASN A C 1
ATOM 621 O O . ASN A 1 74 ? 11.368 -1.314 -33.475 1.00 82.00 74 ASN A O 1
ATOM 625 N N . THR A 1 75 ? 11.061 -3.263 -32.406 1.00 85.00 75 THR A N 1
ATOM 626 C CA . THR A 1 75 ? 12.182 -3.078 -31.477 1.00 85.00 75 THR A CA 1
ATOM 627 C C . THR A 1 75 ? 13.472 -3.700 -31.995 1.00 85.00 75 THR A C 1
ATOM 629 O O . THR A 1 75 ? 13.473 -4.733 -32.667 1.00 85.00 75 THR A O 1
ATOM 632 N N . ILE A 1 76 ? 14.596 -3.041 -31.705 1.00 86.81 76 ILE A N 1
ATOM 633 C CA . ILE A 1 76 ? 15.926 -3.539 -32.063 1.00 86.81 76 ILE A CA 1
ATOM 634 C C . ILE A 1 76 ? 16.412 -4.572 -31.032 1.00 86.81 76 ILE A C 1
ATOM 636 O O . ILE A 1 76 ? 16.159 -4.401 -29.839 1.00 86.81 76 ILE A O 1
ATOM 640 N N . PRO A 1 77 ? 17.120 -5.637 -31.460 1.00 85.44 77 PRO A N 1
ATOM 641 C CA . PRO A 1 77 ? 17.695 -6.618 -30.545 1.00 85.44 77 PRO A CA 1
ATOM 642 C C . PRO A 1 77 ? 18.658 -5.984 -29.539 1.00 85.44 77 PRO A C 1
ATOM 644 O O . PRO A 1 77 ? 19.428 -5.083 -29.890 1.00 85.44 77 PRO A O 1
ATOM 647 N N . LEU A 1 78 ? 18.654 -6.502 -28.310 1.00 84.12 78 LEU A N 1
ATOM 648 C CA . LEU A 1 78 ? 19.475 -5.999 -27.207 1.00 84.12 78 LEU A CA 1
ATOM 649 C C . LEU A 1 78 ? 20.973 -6.011 -27.544 1.00 84.12 78 LEU A C 1
ATOM 651 O O . LEU A 1 78 ? 21.707 -5.113 -27.138 1.00 84.12 78 LEU A O 1
ATOM 655 N N . GLU A 1 79 ? 21.428 -6.992 -28.326 1.00 85.81 79 GLU A N 1
ATOM 656 C CA . GLU A 1 79 ? 22.818 -7.116 -28.763 1.00 85.81 79 GLU A CA 1
ATOM 657 C C . GLU A 1 79 ? 23.263 -5.902 -29.582 1.00 85.81 79 GLU A C 1
ATOM 659 O O . GLU A 1 79 ? 24.360 -5.395 -29.363 1.00 85.81 79 GLU A O 1
ATOM 664 N N . LYS A 1 80 ? 22.394 -5.389 -30.467 1.00 85.12 80 LYS A N 1
ATOM 665 C CA . LYS A 1 80 ? 22.700 -4.200 -31.277 1.00 85.12 80 LYS A CA 1
ATOM 666 C C . LYS A 1 80 ? 22.812 -2.949 -30.411 1.00 85.12 80 LYS A C 1
ATOM 668 O O . LYS A 1 80 ? 23.763 -2.193 -30.561 1.00 85.12 80 LYS A O 1
ATOM 673 N N . VAL A 1 81 ? 21.892 -2.776 -29.460 1.00 86.88 81 VAL A N 1
ATOM 674 C CA . VAL A 1 81 ? 21.921 -1.653 -28.506 1.00 86.88 81 VAL A CA 1
ATOM 675 C C . VAL A 1 81 ? 23.203 -1.681 -27.673 1.00 86.88 81 VAL A C 1
ATOM 677 O O . VAL A 1 81 ? 23.857 -0.663 -27.471 1.00 86.88 81 VAL A O 1
ATOM 680 N N . ALA A 1 82 ? 23.596 -2.857 -27.194 1.00 85.06 82 ALA A N 1
ATOM 681 C CA . ALA A 1 82 ? 24.787 -3.017 -26.372 1.00 85.06 82 ALA A CA 1
ATOM 682 C C . ALA A 1 82 ? 26.102 -2.857 -27.162 1.00 85.06 82 ALA A C 1
ATOM 684 O O . ALA A 1 82 ? 27.098 -2.404 -26.593 1.00 85.06 82 ALA A O 1
ATOM 685 N N . GLU A 1 83 ? 26.118 -3.185 -28.459 1.00 85.62 83 GLU A N 1
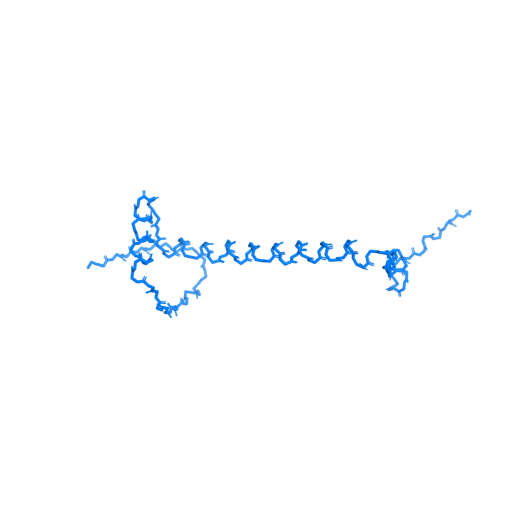ATOM 686 C CA . GLU A 1 83 ? 27.217 -2.833 -29.366 1.00 85.62 83 GLU A CA 1
ATOM 687 C C . GLU A 1 83 ? 27.317 -1.312 -29.574 1.00 85.62 83 GLU A C 1
ATOM 689 O O . GLU A 1 83 ? 28.414 -0.763 -29.467 1.00 85.62 83 GLU A O 1
ATOM 694 N N . GLU A 1 84 ? 26.193 -0.620 -29.794 1.00 86.31 84 GLU A N 1
ATOM 695 C CA . GLU A 1 84 ? 26.142 0.846 -29.937 1.00 86.31 84 GLU A CA 1
ATOM 696 C C . GLU A 1 84 ? 26.588 1.580 -28.663 1.00 86.31 84 GLU A C 1
ATOM 698 O O . GLU A 1 84 ? 27.315 2.570 -28.734 1.00 86.31 84 GLU A O 1
ATOM 703 N N . LEU A 1 85 ? 26.206 1.069 -27.490 1.00 87.75 85 LEU A N 1
ATOM 704 C CA . LEU A 1 85 ? 26.586 1.625 -26.187 1.00 87.75 85 LEU A CA 1
ATOM 705 C C . LEU A 1 85 ? 28.007 1.237 -25.740 1.00 87.75 85 LEU A C 1
ATOM 707 O O . LEU A 1 85 ? 28.438 1.637 -24.659 1.00 87.75 85 LEU A O 1
ATOM 711 N N . GLY A 1 86 ? 28.744 0.454 -26.538 1.00 84.69 86 GLY A N 1
ATOM 712 C CA . GLY A 1 86 ? 30.123 0.058 -26.237 1.00 84.69 86 GLY A CA 1
ATOM 713 C C . GLY A 1 86 ? 30.265 -0.912 -25.057 1.00 84.69 86 GLY A C 1
ATOM 714 O O . GLY A 1 86 ? 31.344 -1.019 -24.476 1.00 84.69 86 GLY A O 1
ATOM 715 N N . MET A 1 87 ? 29.194 -1.625 -24.695 1.00 79.44 87 MET A N 1
ATOM 716 C CA . MET A 1 87 ? 29.151 -2.550 -23.552 1.00 79.44 87 MET A CA 1
ATOM 717 C C . MET A 1 87 ? 29.797 -3.912 -23.864 1.00 79.44 87 MET A C 1
ATOM 719 O O . MET A 1 87 ? 30.206 -4.629 -22.950 1.00 79.44 87 MET A O 1
ATOM 723 N N . TYR A 1 88 ? 29.937 -4.273 -25.147 1.00 64.81 88 TYR A N 1
ATOM 724 C CA . TYR A 1 88 ? 30.611 -5.499 -25.579 1.00 64.81 88 TYR A CA 1
ATOM 725 C C . TYR A 1 88 ? 32.024 -5.238 -26.119 1.00 64.81 88 TYR A C 1
ATOM 727 O O . TYR A 1 88 ? 32.224 -4.753 -27.232 1.00 64.81 88 TYR A O 1
ATOM 735 N N . SER A 1 89 ? 33.034 -5.675 -25.365 1.00 61.97 89 SER A N 1
ATOM 736 C CA . SER A 1 89 ? 34.401 -5.846 -25.867 1.00 61.97 89 SER A CA 1
ATOM 737 C C . SER A 1 89 ? 34.461 -7.099 -26.743 1.00 61.97 89 SER A C 1
ATOM 739 O O . SER A 1 89 ? 34.299 -8.209 -26.232 1.00 61.97 89 SER A O 1
ATOM 741 N N . LYS A 1 90 ? 34.730 -6.958 -28.051 1.00 59.09 90 LYS A N 1
ATOM 742 C CA . LYS A 1 90 ? 35.040 -8.093 -28.942 1.00 59.09 90 LYS A CA 1
ATOM 743 C C . LYS A 1 90 ? 36.134 -8.949 -28.292 1.00 59.09 90 LYS A C 1
ATOM 745 O O . LYS A 1 90 ? 37.304 -8.565 -28.308 1.00 59.09 90 LYS A O 1
ATOM 750 N N . LYS A 1 91 ? 35.788 -10.111 -27.722 1.00 56.78 91 LYS A N 1
ATOM 751 C CA . LYS A 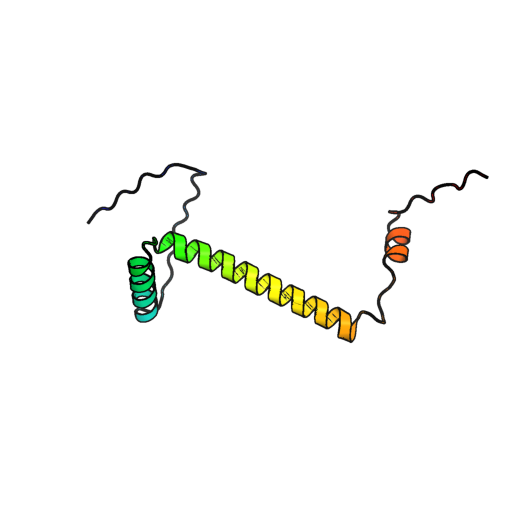1 91 ? 36.797 -11.103 -27.328 1.00 56.78 91 LYS A CA 1
ATOM 752 C C . LYS A 1 91 ? 37.548 -11.483 -28.601 1.00 56.78 91 LYS A C 1
ATOM 754 O O . LYS A 1 91 ? 36.979 -12.125 -29.482 1.00 56.78 91 LYS A O 1
ATOM 759 N N . LYS A 1 92 ? 38.808 -11.049 -28.717 1.00 50.56 92 LYS A N 1
ATOM 760 C CA . LYS A 1 92 ? 39.733 -11.528 -29.748 1.00 50.56 92 LYS A CA 1
ATOM 761 C C . LYS A 1 92 ? 39.709 -13.058 -29.703 1.00 50.56 92 LYS A C 1
ATOM 763 O O . LYS A 1 92 ? 40.131 -13.648 -28.712 1.00 50.56 92 LYS A O 1
ATOM 768 N N . LYS A 1 93 ? 39.198 -13.694 -30.760 1.00 44.50 93 LYS A N 1
ATOM 769 C CA . LYS A 1 93 ? 39.524 -15.090 -31.055 1.00 44.50 93 LYS A CA 1
ATOM 770 C C . LYS A 1 93 ? 41.030 -15.112 -31.305 1.00 44.50 93 LYS A C 1
ATOM 772 O O . LYS A 1 93 ? 41.474 -14.598 -32.327 1.00 44.50 93 LYS A O 1
ATOM 777 N N . ASN A 1 94 ? 41.798 -15.627 -30.350 1.00 48.91 94 ASN A N 1
ATOM 778 C CA . ASN A 1 94 ? 43.162 -16.052 -30.631 1.00 48.91 94 ASN A CA 1
ATOM 779 C C . ASN A 1 94 ? 43.045 -17.245 -31.5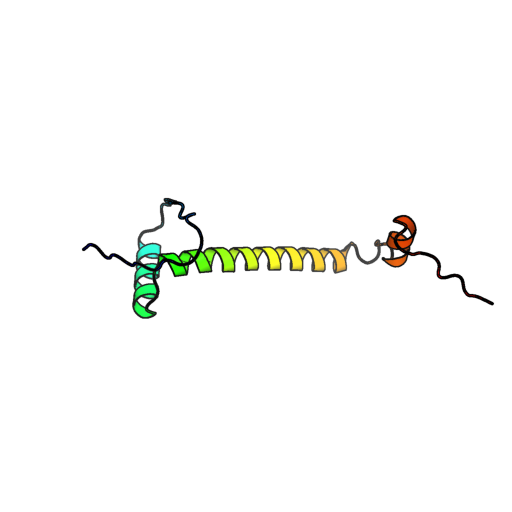86 1.00 48.91 94 ASN A C 1
ATOM 781 O O . ASN A 1 94 ? 42.465 -18.268 -31.215 1.00 48.91 94 ASN A O 1
ATOM 785 N N . VAL A 1 95 ? 43.479 -17.027 -32.828 1.00 50.22 95 VAL A N 1
ATOM 786 C CA . VAL A 1 95 ? 43.794 -18.074 -33.808 1.00 50.22 95 VAL A CA 1
ATOM 787 C C . VAL A 1 95 ? 45.166 -18.626 -33.460 1.00 50.22 95 VAL A C 1
ATOM 789 O O . VAL A 1 95 ? 46.037 -17.792 -33.119 1.00 50.22 95 VAL A O 1
#

pLDDT: mean 80.57, std 18.52, range [29.62, 96.31]

Sequence (95 aa):
MKINIRGDFMSNKNVTFTMKIDKNIRDVLKEFCKSKGFLMKSFIERAIIDQIEKEELKEDLLAIEYYEKYEKNNTIPLEKVAEELGMYSKKKKNV

Radius of gyration: 25.53 Å; chains: 1; bounding box: 62×32×63 Å

Secondary structure (DSSP, 8-state):
---------S-S----------HHHHHHHHHHHHHHT--HHHHHHHHHHHHHHHHHHHHHHHHHHHIIIIIGGGPPPHHHHHHHTT---------